Protein AF-A0A1V4TR09-F1 (afdb_monomer_lite)

pLDDT: mean 78.71, std 8.88, range [56.94, 92.5]

Structure (mmCIF, N/CA/C/O backbone):
data_AF-A0A1V4TR09-F1
#
_entry.id   AF-A0A1V4TR09-F1
#
loop_
_atom_site.group_PDB
_atom_site.id
_atom_site.type_symbol
_atom_site.label_atom_id
_atom_site.label_alt_id
_atom_site.label_comp_id
_atom_site.label_asym_id
_atom_site.label_entity_id
_atom_site.label_seq_id
_atom_site.pdbx_PDB_ins_code
_atom_site.Cartn_x
_atom_site.Cartn_y
_atom_site.Cartn_z
_atom_site.occupancy
_atom_site.B_iso_or_equiv
_atom_site.auth_seq_id
_atom_site.auth_comp_id
_atom_site.auth_asym_id
_atom_site.auth_atom_id
_atom_site.pdbx_PDB_model_num
ATOM 1 N N . MET A 1 1 ? -20.808 -0.763 14.073 1.00 66.12 1 MET A N 1
ATOM 2 C CA . MET A 1 1 ? -20.056 -2.021 14.278 1.00 66.12 1 MET A CA 1
ATOM 3 C C . MET A 1 1 ? -19.933 -2.892 13.035 1.00 66.12 1 MET A C 1
ATOM 5 O O . MET A 1 1 ? -18.813 -3.089 12.591 1.00 66.12 1 MET A O 1
ATOM 9 N N . ILE A 1 2 ? -21.015 -3.430 12.447 1.00 84.12 2 ILE A N 1
ATOM 10 C CA . ILE A 1 2 ? -20.859 -4.408 11.344 1.00 84.12 2 ILE A CA 1
ATOM 11 C C . ILE A 1 2 ? -20.188 -3.791 10.101 1.00 84.12 2 ILE A C 1
ATOM 13 O O . ILE A 1 2 ? -19.289 -4.386 9.524 1.00 84.12 2 ILE A O 1
ATOM 17 N N . ILE A 1 3 ? -20.575 -2.564 9.733 1.00 82.06 3 ILE A N 1
ATOM 18 C CA . ILE A 1 3 ? -20.074 -1.847 8.547 1.00 82.06 3 ILE A CA 1
ATOM 19 C C . ILE A 1 3 ? -18.582 -1.514 8.675 1.00 82.06 3 ILE A C 1
ATOM 21 O O . ILE A 1 3 ? -17.835 -1.679 7.718 1.00 82.06 3 ILE A O 1
ATOM 25 N N . GLU A 1 4 ? -18.131 -1.102 9.860 1.00 76.31 4 GLU A N 1
ATOM 26 C CA . GLU A 1 4 ? -16.713 -0.810 10.119 1.00 76.31 4 GLU A CA 1
ATOM 27 C C . GLU A 1 4 ? -15.855 -2.073 9.975 1.00 76.31 4 GLU A C 1
ATOM 29 O O . GLU A 1 4 ? -14.760 -2.014 9.417 1.00 76.31 4 GLU A O 1
ATOM 34 N N . LEU A 1 5 ? -16.384 -3.230 10.397 1.00 80.81 5 LEU A N 1
ATOM 35 C CA . LEU A 1 5 ? -15.735 -4.524 10.190 1.00 80.81 5 LEU A CA 1
ATOM 36 C C . LEU A 1 5 ? -15.577 -4.856 8.702 1.00 80.81 5 LE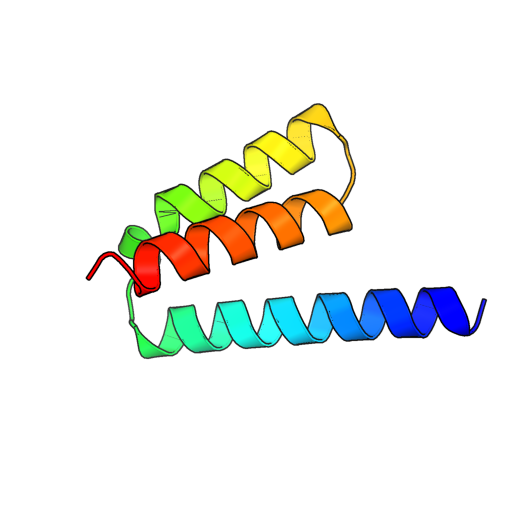U A C 1
ATOM 38 O O . LEU A 1 5 ? -14.522 -5.331 8.294 1.00 80.81 5 LEU A O 1
ATOM 42 N N . TRP A 1 6 ? -16.600 -4.589 7.887 1.00 78.69 6 TRP A N 1
ATOM 43 C CA . TRP A 1 6 ? -16.546 -4.824 6.441 1.00 78.69 6 TRP A CA 1
ATOM 44 C C . TRP A 1 6 ? -15.557 -3.894 5.731 1.00 78.69 6 TRP A C 1
ATOM 46 O O . TRP A 1 6 ? -14.832 -4.340 4.842 1.00 78.69 6 TRP A O 1
ATOM 56 N N . ILE A 1 7 ? -15.472 -2.627 6.149 1.00 78.00 7 ILE A N 1
ATOM 57 C CA . ILE A 1 7 ? -14.487 -1.669 5.624 1.00 78.00 7 ILE A CA 1
ATOM 58 C C . ILE A 1 7 ? -13.065 -2.128 5.966 1.00 78.00 7 ILE A C 1
ATOM 60 O O . ILE A 1 7 ? -12.193 -2.144 5.096 1.00 78.00 7 ILE A O 1
ATOM 64 N N . LEU A 1 8 ? -12.836 -2.557 7.210 1.00 76.50 8 LEU A N 1
ATOM 65 C CA . LEU A 1 8 ? -11.541 -3.080 7.637 1.00 76.50 8 LEU A CA 1
ATOM 66 C C . LEU A 1 8 ? -11.184 -4.380 6.902 1.00 76.50 8 LEU A C 1
ATOM 68 O O . LEU A 1 8 ? -10.046 -4.547 6.473 1.00 76.50 8 LEU A O 1
ATOM 72 N N . ALA A 1 9 ? -12.149 -5.279 6.704 1.00 79.69 9 ALA A N 1
ATOM 73 C CA . ALA A 1 9 ? -11.949 -6.515 5.955 1.00 79.69 9 ALA A CA 1
ATOM 74 C C . ALA A 1 9 ? -11.582 -6.243 4.487 1.00 79.69 9 ALA A C 1
ATOM 76 O O . ALA A 1 9 ? -10.650 -6.854 3.967 1.00 79.69 9 ALA A O 1
ATOM 77 N N . GLY A 1 10 ? -12.256 -5.288 3.836 1.00 80.31 10 GLY A N 1
ATOM 78 C CA . GLY A 1 10 ? -11.925 -4.859 2.475 1.00 80.31 10 GLY A CA 1
ATOM 79 C C . GLY A 1 10 ? -10.529 -4.239 2.379 1.00 80.31 10 GLY A C 1
ATOM 80 O O . GLY A 1 10 ? -9.765 -4.560 1.470 1.00 80.31 10 GLY A O 1
ATOM 81 N N . PHE A 1 11 ? -10.157 -3.414 3.360 1.00 75.81 11 PHE A N 1
ATOM 82 C CA . PHE A 1 11 ? -8.810 -2.860 3.468 1.00 75.81 11 PHE A CA 1
ATOM 83 C C . PHE A 1 11 ? -7.744 -3.955 3.626 1.00 75.81 11 PHE A C 1
ATOM 85 O O . PHE A 1 11 ? -6.763 -3.975 2.886 1.00 75.81 11 PHE A O 1
ATOM 92 N N . LEU A 1 12 ? -7.949 -4.900 4.547 1.00 74.38 12 LEU A N 1
ATOM 93 C CA . LEU A 1 12 ? -7.018 -6.006 4.785 1.00 74.38 12 LEU A CA 1
ATOM 94 C C . LEU A 1 12 ? -6.874 -6.910 3.558 1.00 74.38 12 LEU A C 1
ATOM 96 O O . LEU A 1 12 ? -5.763 -7.322 3.230 1.00 74.38 12 LEU A O 1
ATOM 100 N N . PHE A 1 13 ? -7.969 -7.175 2.845 1.00 81.19 13 PHE A N 1
ATOM 101 C CA . PHE A 1 13 ? -7.932 -7.914 1.587 1.00 81.19 13 PHE A CA 1
ATOM 102 C C . PHE A 1 13 ? -7.041 -7.217 0.552 1.00 81.19 13 PHE A C 1
ATOM 104 O O . PHE A 1 13 ? -6.175 -7.853 -0.047 1.00 81.19 13 PHE A O 1
ATOM 111 N N . LEU A 1 14 ? -7.186 -5.900 0.389 1.00 74.00 14 LEU A N 1
ATOM 112 C CA . LEU A 1 14 ? -6.353 -5.120 -0.527 1.00 74.00 14 LEU A CA 1
ATOM 113 C C . LEU A 1 14 ? -4.868 -5.118 -0.126 1.00 74.00 14 LEU A C 1
ATOM 115 O O . LEU A 1 14 ? -4.002 -5.190 -0.998 1.00 74.00 14 LEU A O 1
ATOM 119 N N . VAL A 1 15 ? -4.560 -5.091 1.175 1.00 74.50 15 VAL A N 1
ATOM 120 C CA . VAL A 1 15 ? -3.180 -5.224 1.677 1.00 74.50 15 VAL A CA 1
ATOM 121 C C . VAL A 1 15 ? -2.602 -6.593 1.318 1.00 74.50 15 VAL A C 1
ATOM 123 O O . VAL A 1 15 ? -1.484 -6.664 0.812 1.00 74.50 15 VAL A O 1
ATOM 126 N N . ILE A 1 16 ? -3.364 -7.674 1.513 1.00 77.38 16 ILE A N 1
ATOM 127 C CA . ILE A 1 16 ? -2.940 -9.032 1.141 1.00 77.38 16 ILE A CA 1
ATOM 128 C C . ILE A 1 16 ? -2.669 -9.112 -0.363 1.00 77.38 16 ILE A C 1
ATOM 130 O O . ILE A 1 16 ? -1.626 -9.624 -0.763 1.00 77.38 16 ILE A O 1
ATOM 134 N N . VAL A 1 17 ? -3.551 -8.555 -1.196 1.00 77.44 17 VAL A N 1
ATOM 135 C CA . VAL A 1 17 ? -3.344 -8.481 -2.651 1.00 77.44 17 VAL A CA 1
ATOM 136 C C . VAL A 1 17 ? -2.049 -7.730 -2.979 1.00 77.44 17 VAL A C 1
ATOM 138 O O . VAL A 1 17 ? -1.241 -8.224 -3.763 1.00 77.44 17 VAL A O 1
ATOM 141 N N . GLY A 1 18 ? -1.798 -6.588 -2.333 1.00 69.38 18 GLY A N 1
ATOM 142 C CA . GLY A 1 18 ? -0.556 -5.828 -2.492 1.00 69.38 18 GLY A CA 1
ATOM 143 C C . GLY A 1 18 ? 0.696 -6.633 -2.124 1.00 69.38 18 GLY A C 1
ATOM 144 O O . GLY A 1 18 ? 1.669 -6.634 -2.875 1.00 69.38 18 GLY A O 1
ATOM 145 N N . VAL A 1 19 ? 0.663 -7.377 -1.015 1.00 71.12 19 VAL A N 1
ATOM 146 C CA . VAL A 1 19 ? 1.767 -8.250 -0.573 1.00 71.12 19 VAL A CA 1
ATOM 147 C C . VAL A 1 19 ? 1.990 -9.422 -1.529 1.00 71.12 19 VAL A C 1
ATOM 149 O O . VAL A 1 19 ? 3.132 -9.756 -1.841 1.00 71.12 19 VAL A O 1
ATOM 152 N N . VAL A 1 20 ? 0.921 -10.031 -2.042 1.00 70.62 20 VAL A N 1
ATOM 153 C CA . VAL A 1 20 ? 1.018 -11.111 -3.034 1.00 70.62 20 VAL A CA 1
ATOM 154 C C . VAL A 1 20 ? 1.646 -10.595 -4.329 1.00 70.62 20 VAL A C 1
ATOM 156 O O . VAL A 1 20 ? 2.547 -11.232 -4.868 1.00 70.62 20 VAL A O 1
ATOM 159 N N . ILE A 1 21 ? 1.249 -9.409 -4.795 1.00 67.88 21 ILE A N 1
ATOM 160 C CA . ILE A 1 21 ? 1.846 -8.765 -5.974 1.00 67.88 21 ILE A CA 1
ATOM 161 C C . ILE A 1 21 ? 3.338 -8.472 -5.742 1.00 67.88 21 ILE A C 1
ATOM 163 O O . ILE A 1 21 ? 4.157 -8.740 -6.622 1.00 67.88 21 ILE A O 1
ATOM 167 N N . LEU A 1 22 ? 3.711 -7.989 -4.551 1.00 66.31 22 LEU A N 1
ATOM 168 C CA . LEU A 1 22 ? 5.109 -7.771 -4.160 1.00 66.31 22 LEU A CA 1
ATOM 169 C C . LEU A 1 22 ? 5.943 -9.056 -4.216 1.00 66.31 22 LEU A C 1
ATOM 171 O O . LEU A 1 22 ? 7.059 -9.040 -4.738 1.00 66.31 22 LEU A O 1
ATOM 175 N N . LEU A 1 23 ? 5.396 -10.158 -3.696 1.00 65.44 23 LEU A N 1
ATOM 176 C CA . LEU A 1 23 ? 6.031 -11.478 -3.703 1.00 65.44 23 LEU A CA 1
ATOM 177 C C . LEU A 1 23 ? 6.206 -12.020 -5.125 1.00 65.44 23 LEU A C 1
ATOM 179 O O . LEU A 1 23 ? 7.273 -12.533 -5.448 1.00 65.44 23 LEU A O 1
ATOM 183 N N . ILE A 1 24 ? 5.193 -11.866 -5.984 1.00 64.44 24 ILE A N 1
ATOM 184 C CA . ILE A 1 24 ? 5.227 -12.343 -7.375 1.00 64.44 24 ILE A CA 1
ATOM 185 C C . ILE A 1 24 ? 6.228 -11.542 -8.219 1.00 64.44 24 ILE A C 1
ATOM 187 O O . ILE A 1 24 ? 6.937 -12.112 -9.043 1.00 64.44 24 ILE A O 1
ATOM 191 N N . ILE A 1 25 ? 6.308 -10.222 -8.020 1.00 62.50 25 ILE A N 1
ATOM 192 C CA . ILE A 1 25 ? 7.204 -9.339 -8.790 1.00 62.50 25 ILE A CA 1
ATOM 193 C C . ILE A 1 25 ? 8.636 -9.344 -8.214 1.00 62.50 25 ILE A C 1
ATOM 195 O O . ILE A 1 25 ? 9.571 -8.866 -8.858 1.00 62.50 25 ILE A O 1
ATOM 199 N N . GLY A 1 26 ? 8.834 -9.917 -7.022 1.00 59.19 26 GLY A N 1
ATOM 200 C CA . GLY A 1 26 ? 10.150 -10.195 -6.441 1.00 59.19 26 GLY A CA 1
ATOM 201 C C . GLY A 1 26 ? 10.961 -8.957 -6.054 1.00 59.19 26 GLY A C 1
ATOM 202 O O . GLY A 1 26 ? 12.160 -9.060 -5.814 1.00 59.19 26 GLY A O 1
ATOM 203 N N . SER A 1 27 ? 10.355 -7.769 -6.004 1.00 60.94 27 SER A N 1
ATOM 204 C CA . SER A 1 27 ? 11.112 -6.534 -5.807 1.00 60.94 27 SER A CA 1
ATOM 205 C C . SER A 1 27 ? 10.378 -5.556 -4.900 1.00 60.94 27 SER A C 1
ATOM 207 O O . SER A 1 27 ? 9.698 -4.636 -5.350 1.00 60.94 27 SER A O 1
ATOM 209 N N . LEU A 1 28 ? 10.613 -5.706 -3.593 1.00 59.00 28 LEU A N 1
ATOM 210 C CA . LEU A 1 28 ? 10.407 -4.634 -2.610 1.00 59.00 28 LEU A CA 1
ATOM 211 C C . LEU A 1 28 ? 11.063 -3.314 -3.057 1.00 59.00 28 LEU A C 1
ATOM 213 O O . LEU A 1 28 ? 10.569 -2.244 -2.721 1.00 59.00 28 LEU A O 1
ATOM 217 N N . ILE A 1 29 ? 12.134 -3.386 -3.857 1.00 63.97 29 ILE A N 1
ATOM 218 C CA . ILE A 1 29 ? 12.833 -2.223 -4.417 1.00 63.97 29 ILE A CA 1
ATOM 219 C C . ILE A 1 29 ? 11.937 -1.469 -5.413 1.00 63.97 29 ILE A C 1
ATOM 221 O O . ILE A 1 29 ? 11.858 -0.246 -5.351 1.00 63.97 29 ILE A O 1
ATOM 225 N N . ARG A 1 30 ? 11.202 -2.168 -6.289 1.00 69.44 30 ARG A N 1
ATOM 226 C CA . ARG A 1 30 ? 10.278 -1.532 -7.251 1.00 69.44 30 ARG A CA 1
ATOM 227 C C . ARG A 1 30 ? 9.122 -0.805 -6.580 1.00 69.44 30 ARG A C 1
ATOM 229 O O . 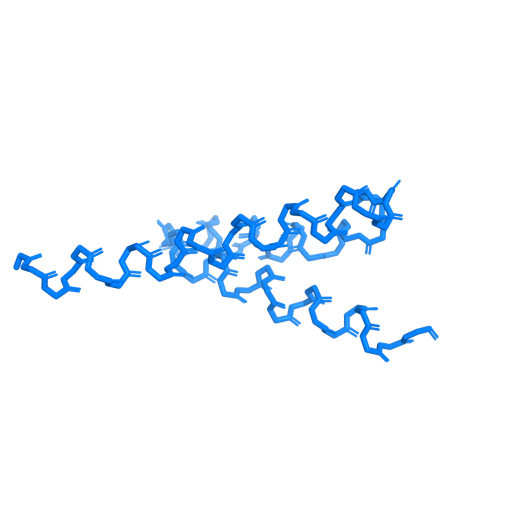ARG A 1 30 ? 8.651 0.199 -7.098 1.00 69.44 30 ARG A O 1
ATOM 236 N N . PHE A 1 31 ? 8.680 -1.299 -5.433 1.00 72.56 31 PHE A N 1
ATOM 237 C CA . PHE A 1 31 ? 7.576 -0.708 -4.681 1.00 72.56 31 PHE A CA 1
ATOM 238 C C . PHE A 1 31 ? 8.041 0.166 -3.517 1.00 72.56 31 PHE A C 1
ATOM 240 O O . PHE A 1 31 ? 7.213 0.675 -2.767 1.00 72.56 31 PHE A O 1
ATOM 247 N N . PHE A 1 32 ? 9.346 0.410 -3.397 1.00 79.12 32 PHE A N 1
ATOM 248 C CA . PHE A 1 32 ? 9.900 1.326 -2.409 1.00 79.12 32 PHE A CA 1
ATOM 249 C C . PHE A 1 32 ? 9.234 2.718 -2.433 1.00 79.12 32 PHE A C 1
ATOM 251 O O . PHE A 1 32 ? 8.894 3.211 -1.356 1.00 79.12 32 PHE A O 1
ATOM 258 N N . PRO A 1 33 ? 8.922 3.324 -3.604 1.00 83.00 33 PRO A N 1
ATOM 259 C CA . PRO A 1 33 ? 8.180 4.586 -3.648 1.00 83.00 33 PRO A CA 1
ATOM 260 C C . PRO A 1 33 ? 6.769 4.479 -3.052 1.00 83.00 33 PRO A C 1
ATOM 262 O O . PRO A 1 33 ? 6.319 5.391 -2.361 1.00 83.00 33 PRO A O 1
ATOM 265 N N . ALA A 1 34 ? 6.083 3.352 -3.273 1.00 87.06 34 ALA A N 1
ATOM 266 C CA . ALA A 1 34 ? 4.749 3.109 -2.729 1.00 87.06 34 ALA A CA 1
ATOM 267 C C . ALA A 1 34 ? 4.784 2.931 -1.208 1.00 87.06 34 ALA A C 1
ATOM 269 O O . ALA A 1 34 ? 3.960 3.502 -0.494 1.00 87.06 34 ALA A O 1
ATOM 270 N N . THR A 1 35 ? 5.779 2.202 -0.701 1.00 82.69 35 THR A N 1
ATOM 271 C CA . THR A 1 35 ? 5.996 2.027 0.738 1.00 82.69 35 THR A CA 1
ATOM 272 C C . THR A 1 35 ? 6.321 3.355 1.419 1.00 82.69 35 THR A C 1
ATOM 274 O O . THR A 1 35 ? 5.754 3.655 2.466 1.00 82.69 35 THR A O 1
ATOM 277 N N . LEU A 1 36 ? 7.172 4.191 0.813 1.00 83.62 36 LEU A N 1
ATOM 278 C CA . LEU A 1 36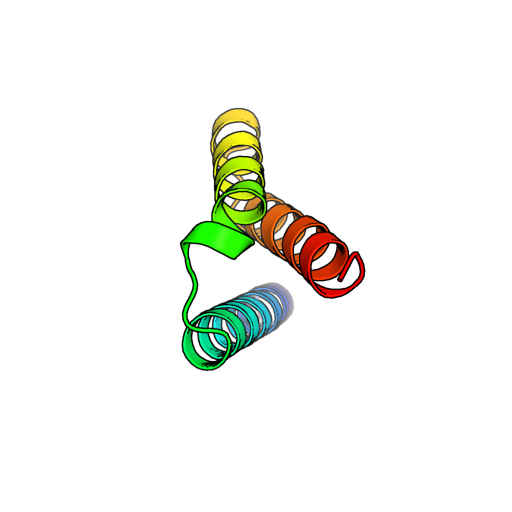 ? 7.462 5.528 1.335 1.00 83.62 36 LEU A CA 1
ATOM 279 C C . LEU A 1 36 ? 6.211 6.407 1.380 1.00 83.62 36 LEU A C 1
ATOM 281 O O . LEU A 1 36 ? 5.957 7.035 2.404 1.00 83.62 36 LEU A O 1
ATOM 285 N N . ALA A 1 37 ? 5.402 6.421 0.317 1.00 88.12 37 ALA A N 1
ATOM 286 C CA . ALA A 1 37 ? 4.159 7.189 0.288 1.00 88.12 37 ALA A CA 1
ATOM 287 C C . ALA A 1 37 ? 3.195 6.762 1.406 1.00 88.12 37 ALA A C 1
ATOM 289 O O . ALA A 1 37 ? 2.629 7.608 2.098 1.00 88.12 37 ALA A O 1
ATOM 290 N N . ALA A 1 38 ? 3.066 5.454 1.633 1.00 87.75 38 ALA A N 1
ATOM 291 C CA . ALA A 1 38 ? 2.261 4.901 2.716 1.00 87.75 38 ALA A CA 1
ATOM 292 C C . ALA A 1 38 ? 2.755 5.361 4.093 1.00 87.75 38 ALA A C 1
ATOM 294 O O . ALA A 1 38 ? 1.958 5.805 4.918 1.00 87.75 38 ALA A O 1
ATOM 295 N N . ILE A 1 39 ? 4.071 5.296 4.325 1.00 84.00 39 ILE A N 1
ATOM 296 C CA . ILE A 1 39 ? 4.696 5.720 5.583 1.00 84.00 39 ILE A CA 1
ATOM 297 C C . ILE A 1 39 ? 4.486 7.218 5.808 1.00 84.00 39 ILE A C 1
ATOM 299 O O . ILE A 1 39 ? 4.061 7.599 6.893 1.00 84.00 39 ILE A O 1
ATOM 303 N N . PHE A 1 40 ? 4.708 8.066 4.799 1.00 87.62 40 PHE A N 1
ATOM 304 C CA . PHE A 1 40 ? 4.473 9.506 4.929 1.00 87.62 40 PHE A CA 1
ATOM 305 C C . PHE A 1 40 ? 3.018 9.807 5.282 1.00 87.62 40 PHE A C 1
ATOM 307 O O . PHE A 1 40 ?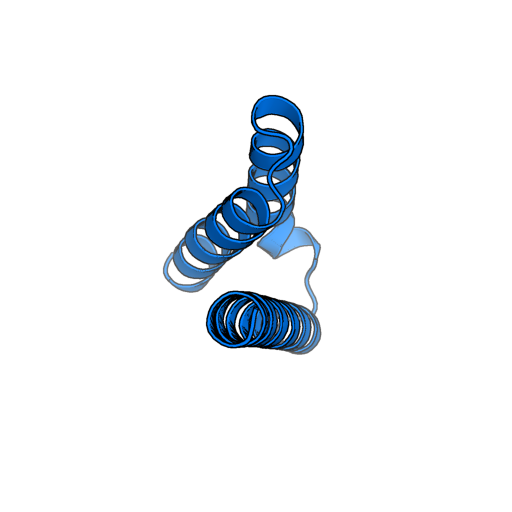 2.754 10.537 6.236 1.00 87.62 40 PHE A O 1
ATOM 314 N N . VAL A 1 41 ? 2.063 9.205 4.571 1.00 90.75 41 VAL A N 1
ATOM 315 C CA . VAL A 1 41 ? 0.641 9.405 4.873 1.00 90.75 41 VAL A CA 1
ATOM 316 C C . VAL A 1 41 ? 0.306 8.911 6.277 1.00 90.75 41 VAL A C 1
ATOM 318 O O . VAL A 1 41 ? -0.406 9.606 7.002 1.00 90.75 41 VAL A O 1
ATOM 321 N N . LEU A 1 42 ? 0.861 7.777 6.710 1.00 87.94 42 LEU A N 1
ATOM 322 C CA . LEU A 1 42 ? 0.671 7.279 8.071 1.00 87.94 42 LEU A CA 1
ATOM 323 C C . LEU A 1 42 ? 1.256 8.233 9.122 1.00 87.94 42 LEU A C 1
ATOM 325 O O . LEU A 1 42 ? 0.603 8.492 10.125 1.00 87.94 42 LEU A O 1
ATOM 329 N N . MET A 1 43 ? 2.444 8.793 8.885 1.00 88.44 43 MET A N 1
ATOM 330 C CA . MET A 1 43 ? 3.101 9.731 9.802 1.00 88.44 43 MET A CA 1
ATOM 331 C C . MET A 1 43 ? 2.326 11.043 9.954 1.00 88.44 43 MET A C 1
ATOM 333 O O . MET A 1 43 ? 2.232 11.565 11.060 1.00 88.44 43 MET A O 1
ATOM 337 N N . PHE A 1 44 ? 1.764 11.575 8.865 1.00 90.06 44 PHE A N 1
ATOM 338 C CA . PHE A 1 44 ? 1.042 12.851 8.897 1.00 90.06 44 PHE A CA 1
ATOM 339 C C . PHE A 1 44 ? -0.420 12.723 9.331 1.00 90.06 44 PHE A C 1
ATOM 341 O O . PHE A 1 44 ? -0.961 13.658 9.915 1.00 90.06 44 PHE A O 1
ATOM 348 N N . THR A 1 45 ? -1.075 11.594 9.044 1.00 92.50 45 THR A N 1
ATOM 349 C CA . THR A 1 45 ? -2.515 11.422 9.315 1.00 92.50 45 THR A CA 1
ATOM 350 C C . THR A 1 45 ? -2.817 10.496 10.488 1.00 92.50 45 THR A C 1
ATOM 352 O O . THR A 1 45 ? -3.930 10.525 11.005 1.00 92.50 45 THR A O 1
ATOM 355 N N . GLY A 1 46 ? -1.875 9.630 10.880 1.00 86.38 46 GLY A N 1
ATOM 356 C CA . GLY A 1 46 ? -2.100 8.559 11.857 1.00 86.38 46 GLY A CA 1
ATOM 357 C C . GLY A 1 46 ? -3.112 7.498 11.405 1.00 86.38 46 GLY A C 1
ATOM 358 O O . GLY A 1 46 ? -3.468 6.614 12.182 1.00 86.38 46 GLY A O 1
ATOM 359 N N . ASN A 1 47 ? -3.606 7.577 10.165 1.00 87.62 47 ASN A N 1
ATOM 360 C CA . ASN A 1 47 ? -4.718 6.772 9.691 1.00 87.62 47 ASN A CA 1
ATOM 361 C C . ASN A 1 47 ? -4.233 5.656 8.758 1.00 87.62 47 ASN A C 1
ATOM 363 O O . ASN A 1 47 ? -3.837 5.889 7.614 1.00 87.62 47 ASN A O 1
ATOM 367 N N . TRP A 1 48 ? -4.333 4.421 9.247 1.00 79.88 48 TRP A N 1
ATOM 368 C CA . TRP A 1 48 ? -3.947 3.210 8.524 1.00 79.88 48 TRP A CA 1
ATOM 369 C C . TRP A 1 48 ? -4.680 3.028 7.191 1.00 79.88 48 TRP A C 1
ATOM 371 O O . TRP A 1 48 ? -4.068 2.589 6.219 1.00 79.88 48 TRP A O 1
ATOM 381 N N . LEU A 1 49 ? -5.958 3.417 7.115 1.00 85.88 49 LEU A N 1
ATOM 382 C CA . LEU A 1 49 ? -6.756 3.331 5.888 1.00 85.88 49 LEU A CA 1
ATOM 383 C C . LEU A 1 49 ? -6.199 4.247 4.797 1.00 85.88 49 LEU A C 1
ATOM 385 O O . LEU A 1 49 ? -6.011 3.817 3.661 1.00 85.88 49 LEU A O 1
ATOM 389 N N . LEU A 1 50 ? -5.881 5.494 5.151 1.00 87.06 50 LEU A N 1
ATOM 390 C CA . LEU A 1 50 ? -5.297 6.456 4.214 1.00 87.06 50 LEU A CA 1
ATOM 391 C C . LEU A 1 50 ? -3.895 6.028 3.771 1.00 87.06 50 LEU A C 1
ATOM 393 O O . LEU A 1 50 ? -3.561 6.150 2.595 1.00 87.06 50 LEU A O 1
ATOM 397 N N . ALA A 1 51 ? -3.100 5.470 4.685 1.00 86.12 51 ALA A N 1
ATOM 398 C CA . ALA A 1 51 ? -1.769 4.960 4.378 1.00 86.12 51 ALA A CA 1
ATOM 399 C C . ALA A 1 51 ? -1.803 3.791 3.383 1.00 86.12 51 ALA A C 1
ATOM 401 O O . ALA A 1 51 ? -1.056 3.791 2.405 1.00 86.12 51 ALA A O 1
ATOM 402 N N . GLY A 1 52 ? -2.692 2.813 3.583 1.00 82.19 52 GLY A N 1
ATOM 403 C CA . GLY A 1 52 ? -2.823 1.699 2.642 1.00 82.19 52 GLY A CA 1
ATOM 404 C C . GLY A 1 52 ? -3.454 2.109 1.306 1.00 82.19 52 GLY A C 1
ATOM 405 O O . GLY A 1 52 ? -3.067 1.572 0.272 1.00 82.19 52 GLY A O 1
ATOM 406 N N . LEU A 1 53 ? -4.343 3.110 1.281 1.00 86.38 53 LEU A N 1
ATOM 407 C CA . LEU A 1 53 ? -4.814 3.702 0.022 1.00 86.38 53 LEU A CA 1
ATOM 408 C C . LEU A 1 53 ? -3.675 4.391 -0.736 1.00 86.38 53 LEU A C 1
ATOM 410 O O . LEU A 1 53 ? -3.524 4.172 -1.935 1.00 86.38 53 LEU A O 1
ATOM 414 N N . ALA A 1 54 ? -2.842 5.172 -0.047 1.00 88.19 54 ALA A N 1
ATOM 415 C CA . ALA A 1 54 ? -1.675 5.808 -0.649 1.00 88.19 54 ALA A CA 1
ATOM 416 C C . ALA A 1 54 ? -0.682 4.773 -1.196 1.00 88.19 54 ALA A C 1
ATOM 418 O O . ALA A 1 54 ? -0.209 4.919 -2.324 1.00 88.19 54 ALA A O 1
ATOM 419 N N . PHE A 1 55 ? -0.434 3.695 -0.442 1.00 86.88 55 PHE A N 1
ATOM 420 C CA . PHE A 1 55 ? 0.350 2.554 -0.913 1.00 86.88 55 PHE A CA 1
ATOM 421 C C . PHE A 1 55 ? -0.214 1.997 -2.223 1.00 86.88 55 PHE A C 1
ATOM 423 O O . PHE A 1 55 ? 0.510 1.896 -3.208 1.00 86.88 55 PHE A O 1
ATOM 430 N N . LEU A 1 56 ? -1.507 1.661 -2.248 1.00 84.19 56 LEU A N 1
ATOM 431 C CA . LEU A 1 56 ? -2.173 1.064 -3.407 1.00 84.19 56 LEU A CA 1
ATOM 432 C C . LEU A 1 56 ? -2.132 1.965 -4.632 1.00 84.19 56 LEU A C 1
ATOM 434 O O . LEU A 1 56 ? -1.792 1.495 -5.712 1.00 84.19 56 LEU A O 1
ATOM 438 N N . VAL A 1 57 ? -2.451 3.249 -4.475 1.00 88.12 57 VAL A N 1
ATOM 439 C CA . VAL A 1 57 ? -2.451 4.207 -5.586 1.00 88.12 57 VAL A CA 1
ATOM 440 C C . V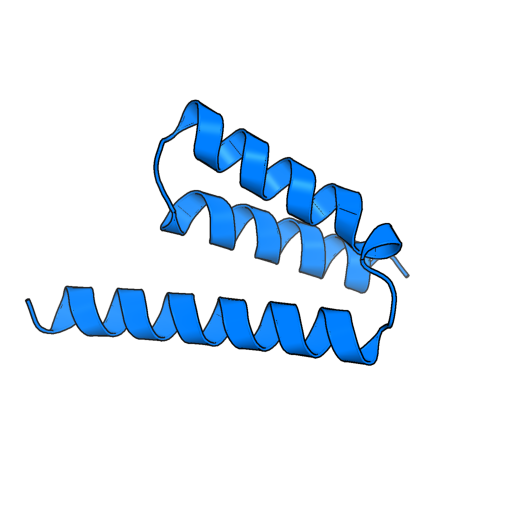AL A 1 57 ? -1.063 4.281 -6.215 1.00 88.12 57 VAL A C 1
ATOM 442 O O . VAL A 1 57 ? -0.925 4.121 -7.426 1.00 88.12 57 VAL A O 1
ATOM 445 N N . VAL A 1 58 ? -0.020 4.454 -5.400 1.00 87.12 58 VAL A N 1
ATOM 446 C CA . VAL A 1 58 ? 1.353 4.546 -5.910 1.00 87.12 58 VAL A CA 1
ATOM 447 C C . VAL A 1 58 ? 1.823 3.205 -6.470 1.00 87.12 58 VAL A C 1
ATOM 449 O O . VAL A 1 58 ? 2.451 3.177 -7.523 1.00 87.12 58 VAL A O 1
ATOM 452 N N . ALA A 1 59 ? 1.474 2.085 -5.838 1.00 82.44 59 ALA A N 1
ATOM 453 C CA . ALA A 1 59 ? 1.781 0.748 -6.337 1.00 82.44 59 ALA A CA 1
ATOM 454 C C . ALA A 1 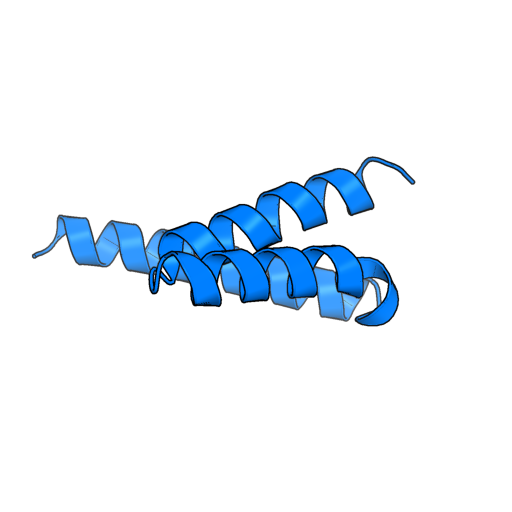59 ? 1.146 0.485 -7.714 1.00 82.44 59 ALA A C 1
ATOM 456 O O . ALA A 1 59 ? 1.815 -0.047 -8.598 1.00 82.44 59 ALA A O 1
ATOM 457 N N . ILE A 1 60 ? -0.108 0.898 -7.925 1.00 83.00 60 ILE A N 1
ATOM 458 C CA . ILE A 1 60 ? -0.802 0.787 -9.216 1.00 83.00 60 ILE A CA 1
ATOM 459 C C . ILE A 1 60 ? -0.127 1.668 -10.267 1.00 83.00 60 ILE A C 1
ATOM 461 O O . ILE A 1 60 ? 0.120 1.195 -11.372 1.00 83.00 60 ILE A O 1
ATOM 465 N N . ILE A 1 61 ? 0.217 2.916 -9.931 1.00 85.44 61 ILE A N 1
ATOM 466 C CA . ILE A 1 61 ? 0.937 3.817 -10.845 1.00 85.44 61 ILE A CA 1
ATOM 467 C C . ILE A 1 61 ? 2.274 3.195 -11.255 1.00 85.44 61 ILE A C 1
ATOM 469 O O . ILE A 1 61 ? 2.570 3.119 -12.442 1.00 85.44 61 ILE A O 1
ATOM 473 N N . MET A 1 62 ? 3.053 2.694 -10.294 1.00 81.81 62 MET A N 1
ATOM 474 C CA . MET A 1 62 ? 4.342 2.045 -10.551 1.00 81.81 62 MET A CA 1
ATOM 475 C C . MET A 1 62 ? 4.198 0.778 -11.402 1.00 81.81 62 MET A C 1
ATOM 477 O O . MET A 1 62 ? 5.041 0.511 -12.254 1.00 81.81 62 MET A O 1
ATOM 481 N N . ALA A 1 63 ? 3.132 0.001 -11.199 1.00 78.50 63 ALA A N 1
ATOM 482 C CA . ALA A 1 63 ? 2.843 -1.177 -12.011 1.00 78.50 63 ALA A CA 1
ATOM 483 C C . ALA A 1 63 ? 2.395 -0.812 -13.440 1.00 78.50 63 ALA A C 1
ATOM 485 O O . ALA A 1 63 ? 2.733 -1.520 -14.387 1.00 78.50 63 ALA A O 1
ATOM 486 N N . ALA A 1 64 ? 1.650 0.286 -13.600 1.00 81.25 64 ALA A N 1
ATOM 487 C CA . ALA A 1 64 ? 1.157 0.767 -14.889 1.00 81.25 64 ALA A CA 1
ATOM 488 C C . ALA A 1 64 ? 2.228 1.506 -15.708 1.00 81.25 64 ALA A C 1
ATOM 490 O O . ALA A 1 64 ? 2.211 1.433 -16.934 1.00 81.25 64 ALA A O 1
ATOM 491 N N . ALA A 1 65 ? 3.168 2.187 -15.049 1.00 76.38 65 ALA A N 1
ATOM 492 C CA . ALA A 1 65 ? 4.208 3.008 -15.675 1.00 76.38 65 ALA A CA 1
ATOM 493 C C . ALA A 1 65 ? 5.377 2.215 -16.305 1.00 76.38 65 ALA A C 1
ATOM 495 O O . ALA A 1 65 ? 6.351 2.842 -16.702 1.00 76.38 65 ALA A O 1
ATOM 496 N N . LYS A 1 66 ? 5.258 0.879 -16.366 1.00 56.94 66 LYS A N 1
ATOM 497 C CA . LYS A 1 66 ? 6.167 -0.141 -16.929 1.00 56.94 66 LYS A CA 1
ATOM 498 C C . LYS A 1 66 ? 7.564 0.309 -17.379 1.00 56.94 66 LYS A C 1
ATOM 500 O O . LYS A 1 66 ? 7.683 0.904 -18.472 1.00 56.94 66 LYS A O 1
#

Secondary structure (DSSP, 8-state):
-HHHHHHHHHHHHHHHHHHHHHHHHT-TTTTHHHHHHHHHHHHHH--HHHHHHHHHHHHHHHHHT-

Radius of gyration: 12.41 Å; chains: 1; bounding box: 34×25×31 Å

Foldseek 3Di:
DVVVVVLVVVLVVLVVVVVVVCVVVVDPPLLVVLQVQLVVCCVVPVDNSRSSVSSNVVSVVSVVVD

Sequence (66 aa):
MIIELWILAGFLFLVIVGVVILLIIGSLIRFFPATLAAIFVLMFTGNWLLAGLAFLVVAIIMAAAK